Protein AF-L0EU56-F1 (afdb_monomer_lite)

pLDDT: mean 93.21, std 13.46, range [40.16, 98.88]

Secondary structure (DSSP, 8-state):
--------PPEE-SSSPPHHHHHHHHHHHHHHHHHHHHHH--SSHHHHHHH--HHHIIIIII--GGG-SEEHHHHHHHHHHHHHHHHHHHHHHHHHHHHT-

Organism: Liberibacter crescens (strain BT-1) (NCBI:txid1215343)

Sequence (101 aa):
MKTLNAHQDVQITSLPLSEEDRIDFIERANEVFETVMLRIEPFNPELTRKLWSAEDYIDNHLLKADMLPIGREYALSLIEAFLWIYVVELAAEADEQAEMQ

Structure (mmCIF, N/CA/C/O backbone):
data_AF-L0EU56-F1
#
_entry.id   AF-L0EU56-F1
#
loop_
_atom_site.group_PDB
_atom_site.id
_atom_site.type_symbol
_atom_site.label_atom_id
_atom_site.label_alt_id
_atom_site.label_comp_id
_atom_site.label_asym_id
_atom_site.label_entity_id
_atom_site.label_seq_id
_atom_site.pdbx_PDB_ins_code
_atom_site.Cartn_x
_atom_site.Cartn_y
_atom_site.Cartn_z
_atom_site.occupancy
_atom_site.B_iso_or_equiv
_atom_site.auth_seq_id
_atom_site.auth_comp_id
_atom_site.auth_asym_id
_atom_site.auth_atom_id
_atom_site.pdbx_PDB_model_num
ATOM 1 N N . MET A 1 1 ? -4.452 -19.846 36.793 1.00 43.47 1 MET A N 1
ATOM 2 C CA . MET A 1 1 ? -4.848 -19.476 35.420 1.00 43.47 1 MET A CA 1
ATOM 3 C C . MET A 1 1 ? -4.653 -17.972 35.305 1.00 43.47 1 MET A C 1
ATOM 5 O O . MET A 1 1 ? -5.320 -17.247 36.028 1.00 43.47 1 MET A O 1
ATOM 9 N N . LYS A 1 2 ? -3.632 -17.512 34.568 1.00 40.16 2 LYS A N 1
ATOM 10 C CA . LYS A 1 2 ? -3.383 -16.074 34.378 1.00 40.16 2 LYS A CA 1
ATOM 11 C C . LYS A 1 2 ? -4.461 -15.544 33.437 1.00 40.16 2 LYS A C 1
ATOM 13 O O . LYS A 1 2 ? -4.632 -16.100 32.356 1.00 40.16 2 LYS A O 1
ATOM 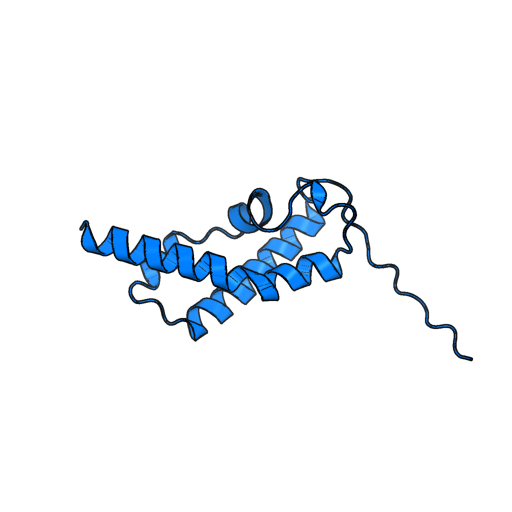18 N N . THR A 1 3 ? -5.190 -14.519 33.856 1.00 41.44 3 THR A N 1
ATOM 19 C CA . THR A 1 3 ? -6.038 -13.714 32.979 1.00 41.44 3 THR A CA 1
ATOM 20 C C . THR A 1 3 ? -5.132 -13.133 31.898 1.00 41.44 3 THR A C 1
ATOM 22 O O . THR A 1 3 ? -4.263 -12.312 32.185 1.00 41.44 3 THR A O 1
ATOM 25 N N . LEU A 1 4 ? -5.264 -13.629 30.668 1.00 50.50 4 LEU A N 1
ATOM 26 C CA . LEU A 1 4 ? -4.752 -12.933 29.497 1.00 50.50 4 LEU A CA 1
ATOM 27 C C . LEU A 1 4 ? -5.552 -11.635 29.430 1.00 50.50 4 LEU A C 1
ATOM 29 O O . LEU A 1 4 ? -6.750 -11.671 29.156 1.00 50.50 4 LEU A O 1
ATOM 33 N N . ASN A 1 5 ? -4.922 -10.509 29.760 1.00 47.28 5 ASN A N 1
ATOM 34 C CA . ASN A 1 5 ? -5.460 -9.213 29.377 1.00 47.28 5 ASN A CA 1
ATOM 35 C C . ASN A 1 5 ? -5.538 -9.240 27.852 1.00 47.28 5 ASN A C 1
ATOM 37 O O . ASN A 1 5 ? -4.512 -9.168 27.179 1.00 47.28 5 ASN A O 1
ATOM 41 N N . ALA A 1 6 ? -6.740 -9.440 27.316 1.00 55.22 6 ALA A N 1
ATOM 42 C CA . ALA A 1 6 ? -7.001 -9.198 25.915 1.00 55.22 6 ALA A CA 1
ATOM 43 C C . ALA A 1 6 ? -6.708 -7.713 25.698 1.00 55.22 6 ALA A C 1
ATOM 45 O O . ALA A 1 6 ? -7.459 -6.864 26.175 1.00 55.22 6 ALA A O 1
ATOM 46 N N . HIS A 1 7 ? -5.592 -7.389 25.048 1.00 57.69 7 HIS A N 1
ATOM 47 C CA . HIS A 1 7 ? -5.498 -6.103 24.379 1.00 57.69 7 HIS A CA 1
ATOM 48 C C . HIS A 1 7 ? -6.678 -6.086 23.403 1.00 57.69 7 HIS A C 1
ATOM 50 O O . HIS A 1 7 ? -6.717 -6.891 22.474 1.00 57.69 7 HIS A O 1
ATOM 56 N N . GLN A 1 8 ? -7.711 -5.294 23.702 1.00 66.19 8 GLN A N 1
ATOM 57 C CA . GLN 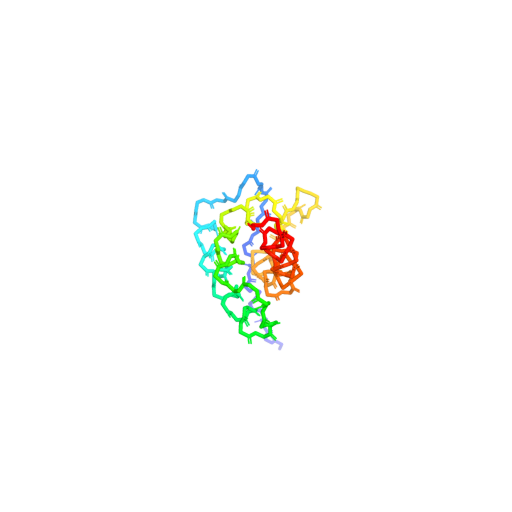A 1 8 ? -8.792 -5.064 22.754 1.00 66.19 8 GLN A CA 1
ATOM 58 C C . GLN A 1 8 ? -8.163 -4.356 21.561 1.00 66.19 8 GLN A C 1
ATOM 60 O O . GLN A 1 8 ? -7.781 -3.194 21.672 1.00 66.19 8 GLN A O 1
ATOM 65 N N . ASP A 1 9 ? -8.004 -5.085 20.461 1.00 81.25 9 ASP A N 1
ATOM 66 C CA . ASP A 1 9 ? -7.609 -4.509 19.185 1.00 81.25 9 ASP A CA 1
ATOM 67 C C . ASP A 1 9 ? -8.680 -3.494 18.768 1.00 81.25 9 ASP A C 1
ATOM 69 O O . ASP A 1 9 ? -9.875 -3.825 18.708 1.00 81.25 9 ASP A O 1
ATOM 73 N N . VAL A 1 10 ? -8.254 -2.249 18.552 1.00 93.19 10 VAL A N 1
ATOM 74 C CA . VAL A 1 10 ? -9.128 -1.159 18.113 1.00 93.19 10 VAL A CA 1
ATOM 75 C C . VAL A 1 10 ? -9.754 -1.579 16.789 1.00 93.19 10 VAL A C 1
ATOM 77 O O . VAL A 1 10 ? -9.079 -2.112 15.918 1.00 93.19 10 VAL A O 1
ATOM 80 N N . GLN A 1 11 ? -11.065 -1.404 16.642 1.00 96.81 11 GLN A N 1
ATOM 81 C CA . GLN A 1 11 ? -11.764 -1.825 15.431 1.00 96.81 11 GLN A CA 1
ATOM 82 C C . GLN A 1 11 ? -11.895 -0.652 14.466 1.00 96.81 11 GLN A C 1
ATOM 84 O O . GLN A 1 11 ? -12.426 0.398 14.831 1.00 96.81 11 GLN A O 1
ATOM 89 N N . ILE A 1 12 ? -11.509 -0.871 13.215 1.00 97.19 12 ILE A N 1
ATOM 90 C CA . ILE A 1 12 ? -11.907 -0.019 12.100 1.00 97.19 12 ILE A CA 1
ATOM 91 C C . ILE A 1 12 ? -13.338 -0.415 11.738 1.00 97.19 12 ILE A C 1
ATOM 93 O O . ILE A 1 12 ? -13.636 -1.581 11.473 1.00 97.19 12 ILE A O 1
ATOM 97 N N . THR A 1 13 ? -14.243 0.560 11.769 1.00 97.12 13 THR A N 1
ATOM 98 C CA . THR A 1 13 ? -15.688 0.341 11.576 1.00 97.12 13 THR A CA 1
ATOM 99 C C . THR A 1 13 ? -16.266 1.112 10.393 1.00 97.12 13 THR A C 1
ATOM 101 O O . THR A 1 13 ? -17.421 0.896 10.031 1.00 97.12 13 THR A O 1
ATOM 104 N N . SER A 1 14 ? -15.470 1.969 9.753 1.00 97.38 14 SER A N 1
ATOM 105 C CA . SER A 1 14 ? -15.874 2.758 8.590 1.00 97.38 14 SER A CA 1
ATOM 106 C C . SER A 1 14 ? -14.694 3.017 7.659 1.00 97.38 14 SER A C 1
ATOM 108 O O . SER A 1 14 ? -13.551 3.066 8.107 1.00 97.38 14 SER A O 1
ATOM 110 N N . LEU A 1 15 ? -15.003 3.228 6.378 1.00 97.50 15 LEU A N 1
ATOM 111 C CA . LEU A 1 15 ? -14.107 3.839 5.397 1.00 97.50 15 LEU A CA 1
ATOM 112 C C . LEU A 1 15 ? -14.712 5.187 4.944 1.00 97.50 15 LEU A C 1
ATOM 114 O O . LEU A 1 15 ? -15.944 5.288 4.891 1.00 97.50 15 LEU A O 1
ATOM 118 N N . PRO A 1 16 ? -13.898 6.207 4.608 1.00 97.38 16 PRO A N 1
ATOM 119 C CA . PRO A 1 16 ? -12.433 6.215 4.684 1.00 97.38 16 PRO A CA 1
ATOM 120 C C . PRO A 1 16 ? -11.927 6.090 6.130 1.00 97.38 16 PRO A C 1
ATOM 122 O O . PRO A 1 16 ? -12.698 6.256 7.079 1.00 97.38 16 PRO A O 1
ATOM 125 N N . LEU A 1 17 ? -10.648 5.733 6.282 1.00 97.69 17 LEU A N 1
ATOM 126 C CA . LEU A 1 17 ? -10.008 5.622 7.594 1.00 97.69 17 LEU A CA 1
ATOM 127 C C . LEU A 1 17 ? -10.077 6.952 8.354 1.00 97.69 17 LEU A C 1
ATOM 129 O O . LEU A 1 17 ? -10.194 8.027 7.760 1.00 97.69 17 LEU A O 1
ATOM 133 N N . SER A 1 18 ? -9.986 6.870 9.683 1.00 97.12 18 SER A N 1
ATOM 134 C CA . SER A 1 18 ? -9.772 8.063 10.500 1.00 97.12 18 SER A CA 1
ATOM 135 C C . SER A 1 18 ? -8.453 8.736 10.102 1.00 97.12 18 SER A C 1
ATOM 137 O O . SER A 1 18 ? -7.557 8.082 9.574 1.00 97.12 18 SER A O 1
ATOM 139 N N . GLU A 1 19 ? -8.320 10.041 10.344 1.00 97.50 19 GLU A N 1
ATOM 140 C CA . GLU A 1 19 ? -7.085 10.769 10.020 1.00 97.50 19 GLU A CA 1
ATOM 141 C C . GLU A 1 19 ? -5.861 10.149 10.713 1.00 97.50 19 GLU A C 1
ATOM 143 O O . GLU A 1 19 ? -4.833 9.946 10.073 1.00 97.50 19 GLU A O 1
ATOM 148 N N . GLU A 1 20 ? -6.007 9.776 11.988 1.00 96.25 20 GLU A N 1
ATOM 149 C CA . GLU A 1 20 ? -4.964 9.114 12.780 1.00 96.25 20 GLU A CA 1
ATOM 150 C C . GLU A 1 20 ? -4.586 7.748 12.192 1.00 96.25 20 GLU A C 1
ATOM 152 O O . GLU A 1 20 ? -3.412 7.492 11.937 1.00 96.25 20 GLU A O 1
ATOM 157 N N . ASP A 1 21 ? -5.569 6.892 11.890 1.00 97.06 21 ASP A N 1
ATOM 158 C CA . ASP A 1 21 ? -5.286 5.584 11.288 1.00 97.06 21 ASP A CA 1
ATOM 159 C C . ASP A 1 21 ? -4.671 5.726 9.895 1.00 97.06 21 ASP A C 1
ATOM 161 O O . ASP A 1 21 ? -3.746 4.998 9.546 1.00 97.06 21 ASP A O 1
ATOM 165 N N . ARG A 1 22 ? -5.155 6.672 9.087 1.00 98.12 22 ARG A N 1
ATOM 166 C CA . ARG A 1 22 ? -4.654 6.878 7.728 1.00 98.12 22 ARG A CA 1
ATOM 167 C C . ARG A 1 22 ? -3.172 7.256 7.728 1.00 98.12 22 ARG A C 1
ATOM 169 O O . ARG A 1 22 ? -2.440 6.749 6.882 1.00 98.12 22 ARG A O 1
ATOM 176 N N . ILE A 1 23 ? -2.728 8.105 8.660 1.00 98.50 23 ILE A N 1
ATOM 177 C CA . ILE A 1 23 ? -1.313 8.489 8.799 1.00 98.50 23 ILE A CA 1
ATOM 178 C C . ILE A 1 23 ? -0.450 7.250 9.064 1.00 98.50 23 ILE A C 1
ATOM 180 O O . ILE A 1 23 ? 0.468 6.975 8.289 1.00 98.50 23 ILE A O 1
ATOM 184 N N . ASP A 1 24 ? -0.799 6.453 10.074 1.00 97.44 24 ASP A N 1
ATOM 185 C CA . ASP A 1 24 ? -0.033 5.258 10.448 1.00 97.44 24 ASP A CA 1
ATOM 186 C C . ASP A 1 24 ? 0.014 4.219 9.314 1.00 97.44 24 ASP A C 1
ATOM 188 O O . ASP A 1 24 ? 1.045 3.595 9.049 1.00 97.44 24 ASP A O 1
ATOM 192 N N . PHE A 1 25 ? -1.100 4.042 8.601 1.00 98.56 25 PHE A N 1
ATOM 193 C CA . PHE A 1 25 ? -1.185 3.121 7.470 1.00 98.56 25 PHE A CA 1
ATOM 194 C C . PHE A 1 25 ? -0.323 3.583 6.287 1.00 98.56 25 PHE A C 1
ATOM 196 O O . PHE A 1 25 ? 0.325 2.754 5.646 1.00 98.56 25 PHE A O 1
ATOM 203 N N . ILE A 1 26 ? -0.274 4.890 6.009 1.00 98.81 26 ILE A N 1
ATOM 204 C CA . ILE A 1 26 ? 0.576 5.468 4.957 1.00 98.81 26 ILE A CA 1
ATOM 205 C C . ILE A 1 26 ? 2.057 5.301 5.297 1.00 98.81 26 ILE A C 1
ATOM 207 O O . ILE A 1 26 ? 2.844 4.913 4.429 1.00 98.81 26 ILE A O 1
ATOM 211 N N . GLU A 1 27 ? 2.449 5.576 6.543 1.00 98.69 27 GLU A N 1
ATOM 212 C CA . GLU A 1 27 ? 3.829 5.382 6.997 1.00 98.69 27 GLU A CA 1
ATOM 213 C C . GLU A 1 27 ? 4.247 3.920 6.816 1.00 98.69 27 GLU A C 1
ATOM 215 O O . GLU A 1 27 ? 5.243 3.633 6.144 1.00 98.69 27 GLU A O 1
ATOM 220 N N . ARG A 1 28 ? 3.414 2.984 7.290 1.00 98.56 28 ARG A N 1
ATOM 221 C CA . ARG A 1 28 ? 3.657 1.548 7.128 1.00 98.56 28 ARG A CA 1
ATOM 222 C C . ARG A 1 28 ? 3.741 1.136 5.657 1.00 98.56 28 ARG A C 1
ATOM 224 O O . ARG A 1 28 ? 4.639 0.379 5.289 1.00 98.56 28 ARG A O 1
ATOM 231 N N . ALA A 1 29 ? 2.833 1.616 4.807 1.00 98.81 29 ALA A N 1
ATOM 232 C CA . ALA A 1 29 ? 2.824 1.289 3.382 1.00 98.81 29 ALA A CA 1
ATOM 233 C C . ALA A 1 29 ? 4.114 1.723 2.679 1.00 98.81 29 ALA A C 1
ATOM 235 O O . ALA A 1 29 ? 4.670 0.940 1.912 1.00 98.81 29 ALA A O 1
ATOM 236 N N . ASN A 1 30 ? 4.638 2.914 2.977 1.00 98.88 30 ASN A N 1
ATOM 237 C CA . ASN A 1 30 ? 5.902 3.380 2.401 1.00 98.88 30 ASN A CA 1
ATOM 238 C C . ASN A 1 30 ? 7.108 2.530 2.842 1.00 98.88 30 ASN A C 1
ATOM 240 O O . ASN A 1 30 ? 7.970 2.207 2.025 1.00 98.88 30 ASN A O 1
ATOM 244 N N . GLU A 1 31 ? 7.168 2.106 4.105 1.00 98.62 31 GLU A N 1
ATOM 245 C CA . GLU A 1 31 ? 8.236 1.214 4.582 1.00 98.62 31 GLU A CA 1
ATOM 246 C C . GLU A 1 31 ? 8.204 -0.164 3.901 1.00 98.62 31 GLU A C 1
ATOM 248 O O . GLU A 1 31 ? 9.244 -0.717 3.513 1.00 98.62 31 GLU A O 1
ATOM 253 N N . VAL A 1 32 ? 7.007 -0.747 3.766 1.00 98.69 32 VAL A N 1
ATOM 254 C CA . VAL A 1 32 ? 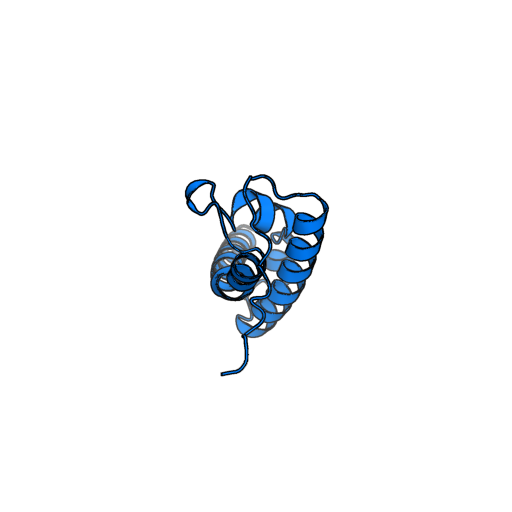6.839 -2.031 3.072 1.00 98.69 32 VAL A CA 1
ATOM 255 C C . VAL A 1 32 ? 7.147 -1.865 1.588 1.00 98.69 32 VAL A C 1
ATOM 257 O O . VAL A 1 32 ? 7.809 -2.735 1.027 1.00 98.69 32 VAL A O 1
ATOM 260 N N . PHE A 1 33 ? 6.744 -0.754 0.966 1.00 98.81 33 PHE A N 1
ATOM 261 C CA . PHE A 1 33 ? 7.039 -0.454 -0.433 1.00 98.81 33 PHE A CA 1
ATOM 262 C C . PHE A 1 33 ? 8.544 -0.517 -0.714 1.00 98.81 33 PHE A C 1
ATOM 264 O O . PHE A 1 33 ? 8.962 -1.263 -1.598 1.00 98.81 33 PHE A O 1
ATOM 271 N N . GLU A 1 34 ? 9.377 0.157 0.084 1.00 98.56 34 GLU A N 1
ATOM 272 C CA . GLU A 1 34 ? 10.835 0.100 -0.100 1.00 98.56 34 GLU A CA 1
ATOM 273 C C . GLU A 1 34 ? 11.391 -1.315 0.118 1.00 98.56 34 GLU A C 1
ATOM 275 O O . GLU A 1 34 ? 12.256 -1.779 -0.627 1.00 98.56 34 GLU A O 1
ATOM 280 N N . THR A 1 35 ? 10.846 -2.058 1.085 1.00 98.31 35 THR A N 1
ATOM 281 C CA . THR A 1 35 ? 11.221 -3.465 1.301 1.00 98.31 35 THR A CA 1
ATOM 282 C C . THR A 1 35 ? 10.875 -4.343 0.095 1.00 98.31 35 THR A C 1
ATOM 284 O O . THR A 1 35 ? 11.640 -5.242 -0.257 1.00 98.31 35 THR A O 1
ATOM 287 N N . VAL A 1 36 ? 9.726 -4.110 -0.538 1.00 98.50 36 VAL A N 1
ATOM 288 C CA . VAL A 1 36 ? 9.284 -4.833 -1.733 1.00 98.50 36 VAL A CA 1
ATOM 289 C C . VAL A 1 36 ? 10.134 -4.448 -2.941 1.00 98.50 36 VAL A C 1
ATOM 291 O O . VAL A 1 36 ? 10.626 -5.345 -3.622 1.00 98.50 36 VAL A O 1
ATOM 294 N N . MET A 1 37 ? 10.377 -3.154 -3.168 1.00 98.44 37 MET A N 1
ATOM 295 C CA . MET A 1 37 ? 11.232 -2.651 -4.251 1.00 98.44 37 MET A CA 1
ATOM 296 C C . MET A 1 37 ? 12.624 -3.290 -4.227 1.00 98.44 37 MET A C 1
ATOM 298 O O . MET A 1 37 ? 13.148 -3.664 -5.274 1.00 98.44 37 MET A O 1
ATOM 302 N N . LEU A 1 38 ? 13.199 -3.476 -3.033 1.00 97.44 38 LEU A N 1
ATOM 303 C CA . LEU A 1 38 ? 14.481 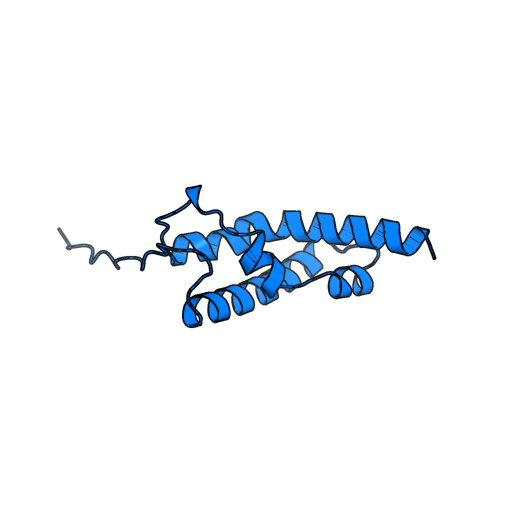-4.163 -2.848 1.00 97.44 38 LEU A CA 1
ATOM 304 C C . LEU A 1 38 ? 14.439 -5.662 -3.178 1.00 97.44 38 LEU A C 1
ATOM 306 O O . LEU A 1 38 ? 15.476 -6.240 -3.475 1.00 97.44 38 LEU A O 1
ATOM 310 N N . ARG A 1 39 ? 13.279 -6.316 -3.065 1.00 96.38 39 ARG A N 1
ATOM 311 C CA . ARG A 1 39 ? 13.143 -7.770 -3.252 1.00 96.38 39 ARG A CA 1
ATOM 312 C C . ARG A 1 39 ? 12.764 -8.160 -4.670 1.00 96.38 39 ARG A C 1
ATOM 314 O O . ARG A 1 39 ? 13.190 -9.218 -5.120 1.00 96.38 39 ARG A O 1
ATOM 321 N N . ILE A 1 40 ? 11.917 -7.367 -5.322 1.00 96.62 40 ILE A N 1
ATOM 322 C CA . ILE A 1 40 ? 11.435 -7.685 -6.670 1.00 96.62 40 ILE A CA 1
ATOM 323 C C . ILE A 1 40 ? 12.379 -7.165 -7.758 1.00 96.62 40 ILE A C 1
ATOM 325 O O . ILE A 1 40 ? 12.312 -7.675 -8.868 1.00 96.62 40 ILE A O 1
ATOM 329 N N . GLU A 1 41 ? 13.235 -6.183 -7.436 1.00 96.75 41 GLU A N 1
ATOM 330 C CA . GLU A 1 41 ? 14.225 -5.581 -8.346 1.00 96.75 41 GLU A CA 1
ATOM 331 C C . GLU A 1 41 ? 13.635 -5.268 -9.740 1.00 96.75 41 GLU A C 1
ATOM 333 O O . GLU A 1 41 ? 14.035 -5.873 -10.737 1.00 96.75 41 GLU A O 1
ATOM 338 N N . PRO A 1 42 ? 12.653 -4.349 -9.830 1.00 97.62 42 PRO A N 1
ATOM 339 C CA . PRO A 1 42 ? 11.931 -4.104 -11.078 1.00 97.62 42 PRO A CA 1
ATOM 340 C C . PRO A 1 42 ? 12.860 -3.535 -12.160 1.00 97.62 42 PRO A C 1
ATOM 342 O O . PRO A 1 42 ? 13.805 -2.807 -11.844 1.00 97.62 42 PRO A O 1
ATOM 345 N N . PHE A 1 43 ? 12.578 -3.816 -13.439 1.00 97.94 43 PHE A N 1
ATOM 346 C CA . PHE A 1 43 ? 13.425 -3.372 -14.556 1.00 97.94 43 PHE A CA 1
ATOM 347 C C . PHE A 1 43 ? 13.485 -1.844 -14.688 1.00 97.94 43 PHE A C 1
ATOM 349 O O . PHE A 1 43 ? 14.547 -1.296 -14.989 1.00 97.94 43 PHE A O 1
ATOM 356 N N . ASN A 1 44 ? 12.374 -1.154 -14.406 1.00 98.00 44 ASN A N 1
ATOM 357 C CA . ASN A 1 44 ? 12.269 0.306 -14.419 1.00 98.00 44 ASN A CA 1
ATOM 358 C C . ASN A 1 44 ? 11.977 0.866 -13.009 1.00 98.00 44 ASN A C 1
ATOM 360 O O . ASN A 1 44 ? 10.861 1.323 -12.733 1.00 98.00 44 ASN A O 1
ATOM 364 N N . PRO A 1 45 ? 12.959 0.868 -12.085 1.00 97.81 45 PRO A N 1
ATOM 365 C CA . PRO A 1 45 ? 12.717 1.164 -10.672 1.00 97.81 45 PRO A CA 1
ATOM 366 C C . PRO A 1 45 ? 12.302 2.615 -10.412 1.00 97.81 45 PRO A C 1
ATOM 368 O O . PRO A 1 45 ? 11.434 2.864 -9.580 1.00 97.81 45 PRO A O 1
ATOM 371 N N . GLU A 1 46 ? 12.866 3.578 -11.141 1.00 98.12 46 GLU A N 1
ATOM 372 C CA . GLU A 1 46 ? 12.511 4.996 -10.985 1.00 98.12 46 GLU A CA 1
ATOM 373 C C . GLU A 1 46 ? 11.088 5.288 -11.462 1.00 98.12 46 GLU A C 1
ATOM 375 O O . GLU A 1 46 ? 10.359 6.060 -10.839 1.00 98.12 46 GLU A O 1
ATOM 380 N N . LEU A 1 47 ? 10.662 4.637 -12.546 1.00 98.19 47 LEU A N 1
ATOM 381 C CA . LEU A 1 47 ? 9.304 4.784 -13.049 1.00 98.19 47 LEU A CA 1
ATOM 382 C C . LEU A 1 47 ? 8.299 4.057 -12.149 1.00 98.19 47 LEU A C 1
ATOM 384 O O . LEU A 1 47 ? 7.265 4.632 -11.828 1.00 98.19 47 LEU A O 1
ATOM 388 N N . THR A 1 48 ? 8.652 2.877 -11.629 1.00 98.50 48 THR A N 1
ATOM 389 C CA . THR A 1 48 ? 7.849 2.175 -10.612 1.00 98.50 48 THR A CA 1
ATOM 390 C C . THR A 1 48 ? 7.629 3.062 -9.377 1.00 98.50 48 THR A C 1
ATOM 392 O O . THR A 1 48 ? 6.500 3.218 -8.919 1.00 98.50 48 THR A O 1
ATOM 395 N N . ARG A 1 49 ? 8.681 3.733 -8.875 1.00 98.44 49 ARG A N 1
ATOM 396 C CA . ARG A 1 49 ? 8.566 4.705 -7.766 1.00 98.44 49 ARG A CA 1
ATOM 397 C C . ARG A 1 49 ? 7.683 5.896 -8.099 1.00 98.44 49 ARG A C 1
ATOM 399 O O . ARG A 1 49 ? 6.988 6.398 -7.227 1.00 98.44 49 ARG A O 1
ATOM 406 N N . LYS A 1 50 ? 7.711 6.359 -9.346 1.00 98.38 50 LYS A N 1
ATOM 407 C CA . LYS A 1 50 ? 6.881 7.479 -9.792 1.00 98.38 50 LYS A CA 1
ATOM 408 C C . LYS A 1 50 ? 5.390 7.124 -9.831 1.00 98.38 50 LYS A C 1
ATOM 410 O O . LYS A 1 50 ? 4.569 8.021 -9.659 1.00 98.38 50 LYS A O 1
ATOM 415 N N . LEU A 1 51 ? 5.053 5.857 -10.070 1.00 98.50 51 LEU A N 1
ATOM 416 C CA . LEU A 1 51 ? 3.672 5.365 -10.056 1.00 98.50 51 LEU A CA 1
ATOM 417 C C . LEU A 1 51 ? 3.159 5.076 -8.637 1.00 98.50 51 LEU A C 1
ATOM 419 O O . LEU A 1 51 ? 1.952 5.044 -8.415 1.00 98.50 51 LEU A O 1
ATOM 423 N N . TRP A 1 52 ? 4.053 4.886 -7.666 1.00 98.75 52 TRP A N 1
ATOM 424 C CA . TRP A 1 52 ? 3.671 4.613 -6.285 1.00 98.75 52 TRP A CA 1
ATOM 425 C C . TRP A 1 52 ? 2.960 5.802 -5.621 1.00 98.75 52 TRP A C 1
ATOM 427 O O . TRP A 1 52 ? 3.461 6.926 -5.595 1.00 98.75 52 TRP A O 1
ATOM 437 N N . SER A 1 53 ? 1.806 5.520 -5.012 1.00 98.69 53 SER A N 1
ATOM 438 C CA . SER A 1 53 ? 1.071 6.432 -4.137 1.00 98.69 53 SER A CA 1
ATOM 439 C C . SER A 1 53 ? 0.543 5.652 -2.936 1.00 98.69 53 SER A C 1
ATOM 441 O O . SER A 1 53 ? -0.405 4.875 -3.051 1.00 98.69 53 SER A O 1
ATOM 443 N N . ALA A 1 54 ? 1.157 5.862 -1.768 1.00 98.56 54 ALA A N 1
ATOM 444 C CA . ALA A 1 54 ? 0.702 5.237 -0.527 1.00 98.56 54 ALA A CA 1
ATOM 445 C C . ALA A 1 54 ? -0.729 5.659 -0.169 1.00 98.56 54 ALA A C 1
ATOM 447 O O . ALA A 1 54 ? -1.512 4.840 0.296 1.00 98.56 54 ALA A O 1
ATOM 448 N N . GLU A 1 55 ? -1.078 6.920 -0.428 1.00 98.56 55 GLU A N 1
ATOM 449 C CA . GLU A 1 55 ? -2.425 7.447 -0.205 1.00 98.56 55 GLU A CA 1
ATOM 450 C C . GLU A 1 55 ? -3.472 6.682 -1.012 1.00 98.56 55 GLU A C 1
ATOM 452 O O . GLU A 1 55 ? -4.449 6.199 -0.450 1.00 98.56 55 GLU A O 1
ATOM 457 N N . ASP A 1 56 ? -3.227 6.509 -2.310 1.00 98.50 56 AS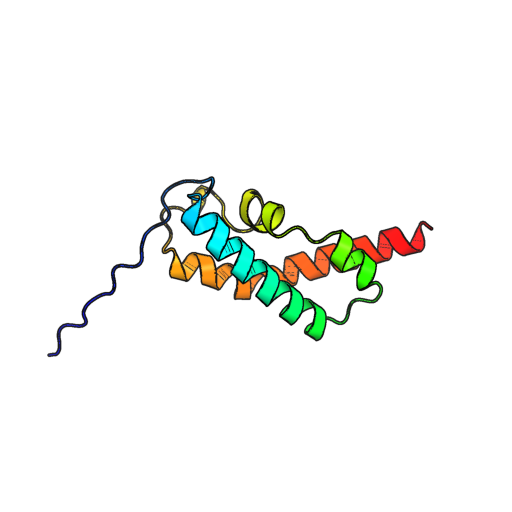P A N 1
ATOM 458 C CA . ASP A 1 56 ? -4.141 5.790 -3.194 1.00 98.50 56 ASP A CA 1
ATOM 459 C C . ASP A 1 56 ? -4.272 4.318 -2.783 1.00 98.50 56 ASP A C 1
ATOM 461 O O . ASP A 1 56 ? -5.382 3.803 -2.648 1.00 98.50 56 ASP A O 1
ATOM 465 N N . TYR A 1 57 ? -3.150 3.660 -2.473 1.00 98.56 57 TYR A N 1
ATOM 466 C CA . TYR A 1 57 ? -3.163 2.277 -2.005 1.00 98.56 57 TYR A CA 1
ATOM 467 C C . TYR A 1 57 ? -4.008 2.100 -0.731 1.00 98.56 57 TYR A C 1
ATOM 469 O O . TYR A 1 57 ? -4.831 1.184 -0.650 1.00 98.56 57 TYR A O 1
ATOM 477 N N . ILE A 1 58 ? -3.838 2.982 0.258 1.00 98.44 58 ILE A N 1
ATOM 478 C CA . ILE A 1 58 ? -4.579 2.917 1.522 1.00 98.44 58 ILE A CA 1
ATOM 479 C C . ILE A 1 58 ? -6.060 3.258 1.333 1.00 98.44 58 ILE A C 1
ATOM 481 O O . ILE A 1 58 ? -6.912 2.562 1.887 1.00 98.44 58 ILE A O 1
ATOM 485 N N . ASP A 1 59 ? -6.373 4.278 0.536 1.00 98.06 59 ASP A N 1
ATOM 486 C CA . ASP A 1 59 ? -7.741 4.776 0.390 1.00 98.06 59 ASP A CA 1
ATOM 487 C C . ASP A 1 59 ? -8.597 3.903 -0.541 1.00 98.06 59 ASP A C 1
ATOM 489 O O . ASP A 1 59 ? -9.806 3.787 -0.328 1.00 98.06 59 ASP A O 1
ATOM 493 N N . ASN A 1 60 ? -7.985 3.273 -1.553 1.00 97.31 60 ASN A N 1
ATOM 494 C CA . ASN A 1 60 ? -8.712 2.616 -2.644 1.00 97.31 60 ASN A CA 1
ATOM 495 C C . ASN A 1 60 ? -8.420 1.115 -2.807 1.00 97.31 60 ASN A C 1
ATOM 497 O O . ASN A 1 60 ? -9.254 0.406 -3.378 1.00 97.31 60 ASN A O 1
ATOM 501 N N . HIS A 1 61 ? -7.284 0.601 -2.317 1.00 97.00 61 HIS A N 1
ATOM 502 C CA . HIS A 1 61 ? -6.845 -0.771 -2.625 1.00 97.00 61 HIS A CA 1
ATOM 503 C C . HIS A 1 61 ? -6.788 -1.710 -1.415 1.00 97.00 61 HIS A C 1
ATOM 505 O O . HIS A 1 61 ? -7.140 -2.885 -1.553 1.00 97.00 61 HIS A O 1
ATOM 511 N N . LEU A 1 62 ? -6.369 -1.227 -0.240 1.00 97.44 62 LEU A N 1
ATOM 512 C CA . LEU A 1 62 ? -6.107 -2.085 0.920 1.00 97.44 62 LEU A CA 1
ATOM 513 C C . LEU A 1 62 ? -7.382 -2.698 1.521 1.00 97.44 62 LEU A C 1
ATOM 515 O O . LEU A 1 62 ? -7.450 -3.913 1.712 1.00 97.44 62 LEU A O 1
ATOM 519 N N . LEU A 1 63 ? -8.369 -1.863 1.863 1.00 97.19 63 LEU A N 1
ATOM 520 C CA . LEU A 1 63 ? -9.582 -2.276 2.575 1.00 97.19 63 LEU A CA 1
ATOM 521 C C . LEU A 1 63 ? -10.840 -2.023 1.748 1.00 97.19 63 LEU A C 1
ATOM 523 O O . LEU A 1 63 ? -10.947 -1.053 1.003 1.00 97.19 63 LEU A O 1
ATOM 527 N N . LYS A 1 64 ? -11.839 -2.886 1.943 1.00 96.12 64 LYS A N 1
ATOM 528 C CA . LYS A 1 64 ? -13.177 -2.758 1.356 1.00 96.12 64 LYS A CA 1
ATOM 529 C C . LYS A 1 64 ? -14.233 -2.770 2.455 1.00 96.12 64 LYS A C 1
ATOM 531 O O . LYS A 1 64 ? -14.021 -3.330 3.528 1.00 96.12 64 LYS A O 1
ATOM 536 N N . ALA A 1 65 ? -15.387 -2.159 2.189 1.00 95.56 65 ALA A N 1
ATOM 537 C CA . ALA A 1 65 ? -16.457 -2.021 3.180 1.00 95.56 65 ALA A CA 1
ATOM 538 C C . ALA A 1 65 ? -16.987 -3.370 3.711 1.00 95.56 65 ALA A C 1
ATOM 540 O O . ALA A 1 65 ? -17.448 -3.437 4.846 1.00 95.56 65 ALA A O 1
ATOM 541 N N . ASP A 1 66 ? -16.899 -4.443 2.922 1.00 96.69 66 ASP A N 1
ATOM 542 C CA . ASP A 1 66 ? -17.2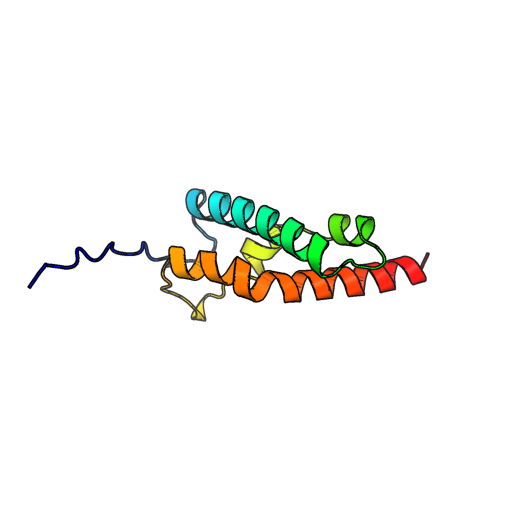90 -5.808 3.299 1.00 96.69 66 ASP A CA 1
ATOM 543 C C . ASP A 1 66 ? -16.285 -6.513 4.227 1.00 96.69 66 ASP A C 1
ATOM 545 O O . ASP A 1 66 ? -16.600 -7.567 4.776 1.00 96.69 66 ASP A O 1
ATOM 549 N N . MET A 1 67 ? -15.106 -5.923 4.449 1.00 96.31 67 MET A N 1
ATOM 550 C CA . MET A 1 67 ? -14.123 -6.398 5.427 1.00 96.31 67 MET A CA 1
ATOM 551 C C . MET A 1 67 ? -14.407 -5.888 6.849 1.00 96.31 67 MET A C 1
ATOM 553 O O . MET A 1 67 ? -13.746 -6.326 7.786 1.00 96.31 67 MET A O 1
ATOM 557 N N . LEU A 1 68 ? -15.353 -4.956 7.024 1.00 96.81 68 LEU A N 1
ATOM 558 C CA . LEU A 1 68 ? -15.610 -4.283 8.299 1.00 96.81 68 LEU A CA 1
ATOM 559 C C . LEU A 1 68 ? -16.677 -4.997 9.160 1.00 96.81 68 LEU A C 1
ATOM 561 O O . LEU A 1 68 ? -17.649 -5.529 8.617 1.00 96.81 68 LEU A O 1
ATOM 565 N N . PRO A 1 69 ? -16.577 -4.933 10.507 1.00 96.94 69 PRO A N 1
ATOM 566 C CA . PRO A 1 69 ? -15.479 -4.347 11.277 1.00 96.94 69 PRO A CA 1
ATOM 567 C C . PRO A 1 69 ? -14.226 -5.230 11.240 1.00 96.94 69 PRO A C 1
ATOM 569 O O . PRO A 1 69 ? -14.323 -6.456 11.254 1.00 96.94 69 PRO A O 1
ATOM 572 N N . ILE A 1 70 ? -13.055 -4.596 11.226 1.00 97.31 70 ILE A N 1
ATOM 573 C CA . ILE A 1 70 ? -11.760 -5.282 11.214 1.00 97.31 70 ILE A CA 1
ATOM 574 C C . ILE A 1 70 ? -10.872 -4.747 12.332 1.00 97.31 70 ILE A C 1
ATOM 576 O O . ILE A 1 70 ? -10.892 -3.555 12.640 1.00 97.31 70 ILE A O 1
ATOM 580 N N . GLY A 1 71 ? -10.079 -5.629 12.936 1.00 97.44 71 GLY A N 1
ATOM 581 C CA . GLY A 1 71 ? -9.041 -5.227 13.878 1.00 97.44 71 GLY A CA 1
ATOM 582 C C . GLY A 1 71 ? -7.988 -4.358 13.200 1.00 97.44 71 GLY A C 1
ATOM 583 O O . GLY A 1 71 ? -7.527 -4.692 12.110 1.00 97.44 71 GLY A O 1
ATOM 584 N N . ARG A 1 72 ? -7.627 -3.238 13.822 1.00 96.62 72 ARG A N 1
ATOM 585 C CA . ARG A 1 72 ? -6.681 -2.259 13.286 1.00 96.62 72 ARG A CA 1
ATOM 586 C C . ARG A 1 72 ? -5.308 -2.881 13.071 1.00 96.62 72 ARG A C 1
ATOM 588 O O . ARG A 1 72 ? -4.740 -2.734 11.993 1.00 96.62 72 ARG A O 1
ATOM 595 N N . GLU A 1 73 ? -4.809 -3.625 14.055 1.00 96.00 73 GLU A N 1
ATOM 596 C CA . GLU A 1 73 ? -3.509 -4.296 13.945 1.00 96.00 73 GLU A CA 1
ATOM 597 C C . GLU A 1 73 ? -3.534 -5.386 12.868 1.00 96.00 73 GLU A C 1
ATOM 599 O O . GLU A 1 73 ? -2.584 -5.551 12.099 1.00 96.00 73 GLU A O 1
ATOM 604 N N . TYR A 1 74 ? -4.658 -6.102 12.752 1.00 96.44 74 TYR A N 1
ATOM 605 C CA . TYR A 1 74 ? -4.833 -7.057 11.664 1.00 96.44 74 TYR A CA 1
ATOM 606 C C . TYR A 1 74 ? -4.854 -6.358 10.299 1.00 96.44 74 TYR A C 1
ATOM 608 O O . TYR A 1 74 ? -4.155 -6.804 9.393 1.00 96.44 74 TYR A O 1
ATOM 616 N N . ALA A 1 75 ? -5.571 -5.243 10.154 1.00 97.31 75 ALA A N 1
ATOM 617 C CA . ALA A 1 75 ? -5.609 -4.458 8.924 1.00 97.31 75 ALA A CA 1
ATOM 618 C C . ALA A 1 75 ? -4.222 -3.914 8.529 1.00 97.31 75 ALA A C 1
ATOM 620 O O . ALA A 1 75 ? -3.850 -4.021 7.362 1.00 97.31 75 ALA A O 1
ATOM 621 N N . LEU A 1 76 ? -3.415 -3.435 9.485 1.00 96.69 76 LEU A N 1
ATOM 622 C CA . LEU A 1 76 ? -2.015 -3.051 9.244 1.00 96.69 76 LEU A CA 1
ATOM 623 C C . LEU A 1 76 ? -1.184 -4.223 8.704 1.00 96.69 76 LEU A C 1
ATOM 625 O O . LEU A 1 76 ? -0.420 -4.056 7.753 1.00 96.69 76 LEU A O 1
ATOM 629 N N . SER A 1 77 ? -1.367 -5.429 9.252 1.00 96.69 77 SER A N 1
ATOM 630 C CA . SER A 1 77 ? -0.647 -6.626 8.789 1.00 96.69 77 SER A CA 1
ATOM 631 C C . SER A 1 77 ? -0.961 -7.006 7.333 1.00 96.69 77 SER A C 1
ATOM 633 O O . SER A 1 77 ? -0.138 -7.634 6.664 1.00 96.69 77 SER A O 1
ATOM 635 N N . LEU A 1 78 ? -2.120 -6.591 6.801 1.00 98.00 78 LEU A N 1
ATOM 636 C CA . LEU A 1 78 ? -2.486 -6.837 5.403 1.00 98.00 78 LEU A CA 1
ATOM 637 C C . LEU A 1 78 ? -1.592 -6.052 4.433 1.00 98.00 78 LEU A C 1
ATOM 639 O O . LEU A 1 78 ? -1.354 -6.525 3.322 1.00 98.00 78 LEU A O 1
ATOM 643 N N . ILE A 1 79 ? -1.040 -4.906 4.852 1.00 98.50 79 ILE A N 1
ATOM 644 C CA . ILE A 1 79 ? -0.070 -4.147 4.050 1.00 98.50 79 ILE A CA 1
ATOM 645 C C . ILE A 1 79 ? 1.148 -5.029 3.761 1.00 98.50 79 ILE A C 1
ATOM 647 O O . ILE A 1 79 ? 1.528 -5.197 2.607 1.00 98.50 79 ILE A O 1
ATOM 651 N N . GLU A 1 80 ? 1.720 -5.664 4.784 1.00 95.88 80 GLU A N 1
ATOM 652 C CA . GLU A 1 80 ? 2.866 -6.565 4.613 1.00 95.88 80 GLU A CA 1
ATOM 653 C C . GLU A 1 80 ? 2.541 -7.777 3.737 1.00 95.88 80 GLU A C 1
ATOM 655 O O . GLU A 1 80 ? 3.373 -8.217 2.942 1.00 95.88 80 GLU A O 1
ATOM 660 N N . ALA A 1 81 ? 1.334 -8.325 3.888 1.00 96.69 81 ALA A N 1
ATOM 661 C CA . ALA A 1 81 ? 0.922 -9.539 3.198 1.00 96.69 81 ALA A CA 1
ATOM 662 C C . ALA A 1 81 ? 0.629 -9.318 1.704 1.00 96.69 81 ALA A C 1
ATOM 664 O O . ALA A 1 81 ? 0.904 -10.211 0.897 1.00 96.69 81 ALA A O 1
ATOM 665 N N . PHE A 1 82 ? 0.076 -8.157 1.334 1.00 96.50 82 PHE A N 1
ATOM 666 C CA . PHE A 1 82 ? -0.502 -7.944 0.002 1.00 96.50 82 PHE A CA 1
ATOM 667 C C . PHE A 1 82 ? 0.127 -6.817 -0.814 1.00 96.50 82 PHE A C 1
ATOM 669 O O . PHE A 1 82 ? 0.004 -6.859 -2.039 1.00 96.50 82 PHE A O 1
ATOM 676 N N . LEU A 1 83 ? 0.852 -5.869 -0.203 1.00 98.44 83 LEU A N 1
ATOM 677 C CA . LEU A 1 83 ? 1.406 -4.731 -0.948 1.00 98.44 83 LEU A CA 1
ATOM 678 C C . LEU A 1 83 ? 2.331 -5.177 -2.088 1.00 98.44 83 LEU A C 1
ATOM 680 O O . LEU A 1 83 ? 2.380 -4.536 -3.132 1.00 98.44 83 LEU A O 1
ATOM 684 N N . TRP A 1 84 ? 3.028 -6.305 -1.929 1.00 98.00 84 TRP A N 1
ATOM 685 C CA . TRP A 1 84 ? 3.942 -6.799 -2.957 1.00 98.00 84 TRP A CA 1
ATOM 686 C C . TRP A 1 84 ? 3.263 -7.070 -4.306 1.00 98.00 84 TRP A C 1
ATOM 688 O O . TRP A 1 84 ? 3.887 -6.826 -5.333 1.00 98.00 84 TRP A O 1
ATOM 698 N N . ILE A 1 85 ? 2.004 -7.533 -4.320 1.00 97.56 85 ILE A N 1
ATOM 699 C CA . ILE A 1 85 ? 1.268 -7.794 -5.570 1.00 97.56 85 ILE A CA 1
ATOM 700 C C . ILE A 1 85 ? 1.024 -6.474 -6.292 1.00 97.56 85 ILE A C 1
ATOM 702 O O . ILE A 1 85 ? 1.316 -6.359 -7.477 1.00 97.56 85 ILE A O 1
ATOM 706 N N . TYR A 1 86 ? 0.570 -5.464 -5.551 1.00 98.38 86 TYR A N 1
ATOM 707 C CA . TYR A 1 86 ? 0.312 -4.139 -6.096 1.00 98.38 86 TYR A CA 1
ATOM 708 C C . TYR A 1 86 ? 1.580 -3.512 -6.691 1.00 98.38 86 TYR A C 1
ATOM 710 O O . TYR A 1 86 ? 1.565 -3.004 -7.804 1.00 98.38 86 TYR A O 1
ATOM 718 N N . VAL A 1 87 ? 2.721 -3.617 -6.005 1.00 98.62 87 VAL A N 1
ATOM 719 C CA . VAL A 1 87 ? 3.991 -3.086 -6.532 1.00 98.62 87 VAL A CA 1
ATOM 720 C C . VAL A 1 87 ? 4.465 -3.847 -7.776 1.00 98.62 87 VAL A C 1
ATOM 722 O O . VAL A 1 87 ? 5.055 -3.237 -8.663 1.00 98.62 87 VAL A O 1
ATOM 725 N N . VAL A 1 88 ? 4.195 -5.154 -7.885 1.00 98.56 88 VAL A N 1
ATOM 726 C CA . VAL A 1 88 ? 4.472 -5.918 -9.117 1.00 98.56 88 VAL A CA 1
ATOM 727 C C . VAL A 1 88 ? 3.613 -5.417 -10.281 1.00 98.56 88 VAL A C 1
ATOM 729 O O . VAL A 1 88 ? 4.121 -5.309 -11.394 1.00 98.56 88 VAL A O 1
ATOM 732 N N . GLU A 1 89 ? 2.349 -5.071 -10.039 1.00 98.44 89 GLU A N 1
ATOM 733 C CA . GLU A 1 89 ? 1.480 -4.466 -11.058 1.00 98.44 89 GLU A CA 1
ATOM 734 C C . GLU A 1 89 ? 2.012 -3.094 -11.503 1.00 98.44 89 GLU A C 1
ATOM 736 O O . GLU A 1 89 ? 2.122 -2.849 -12.703 1.00 98.44 89 GLU A O 1
ATOM 741 N N . LEU A 1 90 ? 2.451 -2.245 -10.565 1.00 98.62 90 LEU A N 1
ATOM 742 C CA . LEU A 1 90 ? 3.095 -0.965 -10.894 1.00 98.62 90 LEU A CA 1
ATOM 743 C C . LEU A 1 90 ? 4.394 -1.148 -11.690 1.00 98.62 90 LEU A C 1
ATOM 745 O O . LEU A 1 90 ? 4.687 -0.358 -12.585 1.00 98.62 90 LEU A O 1
ATOM 749 N N . ALA A 1 91 ? 5.188 -2.171 -11.367 1.00 98.62 91 ALA A N 1
ATOM 750 C CA . ALA A 1 91 ? 6.414 -2.477 -12.096 1.00 98.62 91 ALA A CA 1
ATOM 751 C C . ALA A 1 91 ? 6.118 -2.923 -13.535 1.00 98.62 91 ALA A C 1
ATOM 753 O O . ALA A 1 91 ? 6.778 -2.460 -14.462 1.00 98.62 91 ALA A O 1
ATOM 754 N N . ALA A 1 92 ? 5.096 -3.761 -13.731 1.00 98.44 92 ALA A N 1
ATOM 755 C CA . ALA A 1 92 ? 4.651 -4.155 -15.064 1.00 98.44 92 ALA A CA 1
ATOM 756 C C . ALA A 1 92 ? 4.158 -2.946 -15.879 1.00 98.44 92 ALA A C 1
ATOM 758 O O . ALA A 1 92 ? 4.540 -2.791 -17.036 1.00 98.44 92 ALA A O 1
ATOM 759 N N . GLU A 1 93 ? 3.380 -2.044 -15.270 1.00 98.31 93 GLU A N 1
ATOM 760 C CA . GLU A 1 93 ? 2.952 -0.805 -15.930 1.00 98.31 93 GLU A CA 1
ATOM 761 C C . GLU A 1 93 ? 4.145 0.098 -16.282 1.00 98.31 93 GLU A C 1
ATOM 763 O O . GLU A 1 93 ? 4.195 0.684 -17.366 1.00 98.31 93 GLU A O 1
ATOM 768 N N . ALA A 1 94 ? 5.133 0.204 -15.391 1.00 98.31 94 ALA A N 1
ATOM 769 C CA . ALA A 1 94 ? 6.355 0.951 -15.658 1.00 98.31 94 ALA A CA 1
ATOM 770 C C . ALA A 1 94 ? 7.116 0.383 -16.868 1.00 98.31 94 ALA A C 1
ATOM 772 O O . ALA A 1 94 ? 7.613 1.153 -17.690 1.00 98.31 94 ALA A O 1
ATOM 773 N N . ASP A 1 95 ? 7.182 -0.939 -17.005 1.00 97.75 95 ASP A N 1
ATOM 774 C CA . ASP A 1 95 ? 7.827 -1.588 -18.146 1.00 97.75 95 ASP A CA 1
ATOM 775 C C . ASP A 1 95 ? 7.093 -1.270 -19.459 1.00 97.75 95 ASP A C 1
ATOM 777 O O . ASP A 1 95 ? 7.725 -0.844 -20.427 1.00 97.75 95 ASP A O 1
ATOM 781 N N . GLU A 1 96 ? 5.759 -1.344 -19.471 1.00 97.81 96 GLU A N 1
ATOM 782 C CA . GLU A 1 96 ? 4.946 -0.954 -20.632 1.00 97.81 96 GLU A CA 1
ATOM 783 C C . GLU A 1 96 ? 5.144 0.527 -21.005 1.00 97.81 96 GLU A C 1
ATOM 785 O O . GLU A 1 96 ? 5.319 0.875 -22.176 1.00 97.81 96 GLU A O 1
ATOM 790 N N . GLN A 1 97 ? 5.162 1.426 -20.014 1.00 97.44 97 GLN A N 1
ATOM 791 C CA . GLN A 1 97 ? 5.391 2.857 -20.234 1.00 97.44 97 GLN A CA 1
ATOM 792 C C . GLN A 1 97 ? 6.807 3.174 -20.738 1.00 97.44 97 GLN A C 1
ATOM 794 O O . GLN A 1 97 ? 6.988 4.185 -21.424 1.00 97.44 97 GLN A O 1
ATOM 799 N N . ALA A 1 98 ? 7.806 2.359 -20.397 1.00 95.81 98 ALA A N 1
ATOM 800 C CA . ALA A 1 98 ? 9.176 2.515 -20.876 1.00 95.81 98 ALA A CA 1
ATOM 801 C C . ALA A 1 98 ? 9.338 2.054 -22.335 1.00 95.81 98 ALA A C 1
ATOM 803 O O . ALA A 1 98 ? 10.097 2.669 -23.078 1.00 95.81 98 ALA A O 1
ATOM 804 N N . GLU A 1 99 ? 8.606 1.023 -22.768 1.00 92.62 99 GLU A N 1
ATOM 805 C CA . GLU A 1 99 ? 8.619 0.546 -24.161 1.00 92.62 99 GLU A CA 1
ATOM 806 C C . GLU A 1 99 ? 7.916 1.499 -25.143 1.00 92.62 99 GLU A C 1
ATOM 808 O O . GLU A 1 99 ? 8.199 1.482 -26.342 1.00 92.62 99 GLU A O 1
ATOM 813 N N . MET A 1 100 ? 7.000 2.338 -24.651 1.00 83.06 100 MET A N 1
ATOM 814 C CA . MET A 1 100 ? 6.271 3.326 -25.457 1.00 83.06 100 MET A CA 1
ATOM 815 C C . MET A 1 100 ? 7.020 4.659 -25.666 1.00 83.06 100 MET A C 1
ATOM 817 O O . MET A 1 100 ? 6.481 5.548 -26.333 1.00 83.06 100 MET A O 1
ATOM 821 N N . GLN A 1 101 ? 8.220 4.822 -25.095 1.00 63.94 101 GLN A N 1
ATOM 822 C CA . GLN A 1 101 ? 9.067 6.022 -25.223 1.00 63.94 101 GLN A CA 1
ATOM 823 C C . GLN A 1 101 ? 10.088 5.891 -26.356 1.00 63.94 101 GLN A C 1
ATOM 825 O O . GLN A 1 101 ? 10.317 6.919 -27.037 1.00 63.94 101 GLN A O 1
#

Radius of gyration: 16.42 Å; chains: 1; bounding box: 32×30×61 Å

Foldseek 3Di:
DDPPPPPPQDWDADPPGDPVLLVVLLVLLVVLLVVLCVVVVFPQSVQLVVPDDSNCCSRPPQDDNVCPRDGSVVSSVSSNVPVNVVSVVSSVVSVVVVVVD